Protein AF-A0A941ZUZ3-F1 (afdb_monomer_lite)

Secondary structure (DSSP, 8-state):
------------HHHHHHHHHHHHHHHHHHHHHHHHHHHHSTT-THHHHHHHHHHHHHHHHHHSTTTT-HHHHHHHHHHHHHHHHHHH--TTT-HHHHHHHHHHHHHTTHHHHHHHHS-TTSTT--

Sequence (126 aa):
APPAAPTVTAAAPNRSGQAYAIATADHLSRVETFLTSLRTAPGEEQFAGQARDLLSSTRLLLDSPGATDPRMRALLEDLELILVQVTALDGRRDRDELNLITDGLEQREVLPRLRTAIPAGQARQL

Radius of gyration: 19.26 Å; chains: 1; bounding box: 31×31×78 Å

pLDDT: mean 75.09, std 15.04, range [37.84, 95.5]

Foldseek 3Di:
DDDDDDPDDDDPPVVLLVVLLVLLLVLLVLLLVLLVVCVVDPQDPCSLVSLVVSLVSLVVSLPRPNVPDPVSNVLSVVSNVLSVVSNPDDSPPCSVVSVVSSVVCVVVVNSVVSVVSNPPPPVPDD

Structure (mmCIF, N/CA/C/O backbone):
data_AF-A0A941ZUZ3-F1
#
_entry.id   AF-A0A941ZUZ3-F1
#
loop_
_atom_site.group_PDB
_atom_site.id
_atom_site.type_symbol
_atom_site.label_atom_id
_atom_site.label_alt_id
_atom_site.label_comp_id
_atom_site.label_asym_id
_atom_site.label_entity_id
_atom_site.label_seq_id
_atom_site.pdbx_PDB_ins_code
_atom_site.Cartn_x
_atom_site.Cartn_y
_atom_site.Cartn_z
_atom_site.occupancy
_atom_site.B_iso_or_equiv
_atom_site.auth_seq_id
_atom_site.auth_comp_id
_atom_site.auth_asym_id
_atom_site.auth_atom_id
_atom_site.pdbx_PDB_model_num
ATOM 1 N N . ALA A 1 1 ? -12.834 -7.648 59.849 1.00 50.81 1 ALA A N 1
ATOM 2 C CA . ALA A 1 1 ? -12.949 -7.886 58.396 1.00 50.81 1 ALA A CA 1
ATOM 3 C C . ALA A 1 1 ? -12.192 -6.780 57.667 1.00 50.81 1 ALA A C 1
ATOM 5 O O . ALA A 1 1 ? -12.448 -5.627 57.995 1.00 50.81 1 ALA A O 1
ATOM 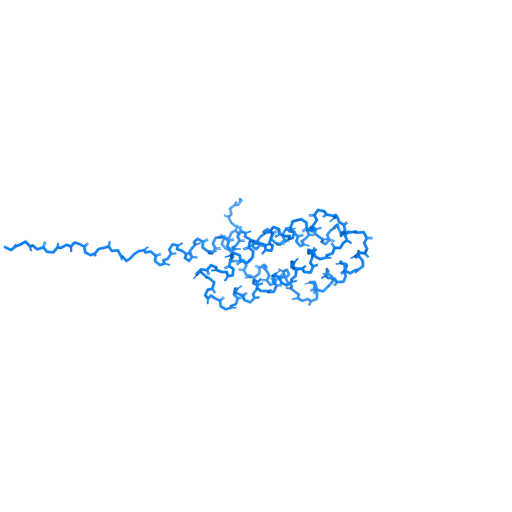6 N N . PRO A 1 2 ? -11.245 -7.077 56.762 1.00 54.53 2 PRO A N 1
ATOM 7 C CA . PRO A 1 2 ? -10.648 -6.052 55.909 1.00 54.53 2 PRO A CA 1
ATOM 8 C C . PRO A 1 2 ? -11.497 -5.840 54.638 1.00 54.53 2 PRO A C 1
ATOM 10 O O . PRO A 1 2 ? -12.005 -6.824 54.092 1.00 54.53 2 PRO A O 1
ATOM 13 N N . PRO A 1 3 ? -11.675 -4.598 54.150 1.00 58.84 3 PRO A N 1
ATOM 14 C CA . PRO A 1 3 ? -12.326 -4.346 52.871 1.00 58.84 3 PRO A CA 1
ATOM 15 C C . PRO A 1 3 ? -11.338 -4.380 51.689 1.00 58.84 3 PRO A C 1
ATOM 17 O O . PRO A 1 3 ? -10.252 -3.814 51.751 1.00 58.84 3 PRO A O 1
ATOM 20 N N . ALA A 1 4 ? -11.792 -5.066 50.635 1.00 57.44 4 ALA A N 1
ATOM 21 C CA . ALA A 1 4 ? -11.588 -4.869 49.195 1.00 57.44 4 ALA A CA 1
ATOM 22 C C . ALA A 1 4 ? -10.205 -4.449 48.648 1.00 57.44 4 ALA A C 1
ATOM 24 O O . ALA A 1 4 ? -9.739 -3.325 48.813 1.00 57.44 4 ALA A O 1
ATOM 25 N N . ALA A 1 5 ? -9.636 -5.342 47.832 1.00 59.38 5 ALA A N 1
ATOM 26 C CA . ALA A 1 5 ? -8.599 -5.026 46.855 1.00 59.38 5 ALA A CA 1
ATOM 27 C C . ALA A 1 5 ? -9.113 -4.030 45.790 1.00 59.38 5 ALA A C 1
ATOM 29 O O . ALA A 1 5 ? -10.264 -4.146 45.361 1.00 59.38 5 ALA A O 1
ATOM 30 N N . PRO A 1 6 ? -8.278 -3.098 45.294 1.00 56.44 6 PRO A N 1
ATOM 31 C CA . PRO A 1 6 ? -8.635 -2.285 44.143 1.00 56.44 6 PRO A CA 1
ATOM 32 C C . PRO A 1 6 ? -8.486 -3.105 42.853 1.00 56.44 6 PRO A C 1
ATOM 34 O O . PRO A 1 6 ? -7.384 -3.332 42.355 1.00 56.44 6 PRO A O 1
ATOM 37 N N . THR A 1 7 ? -9.608 -3.522 42.266 1.00 58.25 7 THR A N 1
ATOM 38 C CA . THR A 1 7 ? -9.684 -3.870 40.841 1.00 58.25 7 THR A CA 1
ATOM 39 C C . THR A 1 7 ? -9.477 -2.608 40.014 1.00 58.25 7 THR A C 1
ATOM 41 O O . THR A 1 7 ? -10.423 -1.874 39.744 1.00 58.25 7 THR A O 1
ATOM 44 N N . VAL A 1 8 ? -8.241 -2.355 39.588 1.00 58.25 8 VAL A N 1
ATOM 45 C CA . VAL A 1 8 ? -7.966 -1.428 38.486 1.00 58.25 8 VAL A CA 1
ATOM 46 C C . VAL A 1 8 ? -6.949 -2.069 37.551 1.00 58.25 8 VAL A C 1
ATOM 48 O O . VAL A 1 8 ? -5.743 -1.911 37.694 1.00 58.25 8 VAL A O 1
ATOM 51 N N . THR A 1 9 ? -7.436 -2.815 36.565 1.00 53.03 9 THR A N 1
ATOM 52 C CA . THR A 1 9 ? -6.721 -3.038 35.300 1.00 53.03 9 THR A CA 1
ATOM 53 C C . THR A 1 9 ? -7.767 -3.198 34.207 1.00 53.03 9 THR A C 1
ATOM 55 O O . THR A 1 9 ? -8.142 -4.286 33.799 1.00 53.03 9 THR A O 1
ATOM 58 N N . ALA A 1 10 ? -8.292 -2.062 33.763 1.00 53.00 10 ALA A N 1
ATOM 59 C CA . ALA A 1 10 ? -9.076 -1.952 32.541 1.00 53.00 10 ALA A CA 1
ATOM 60 C C . ALA A 1 10 ? -8.653 -0.658 31.832 1.00 53.00 10 ALA A C 1
ATOM 62 O O . ALA A 1 10 ? -9.389 0.318 31.792 1.00 53.00 10 ALA A O 1
ATOM 63 N N . ALA A 1 11 ? -7.405 -0.610 31.353 1.00 49.47 11 ALA A N 1
ATOM 64 C CA . ALA A 1 11 ? -6.882 0.542 30.606 1.00 49.47 11 ALA A CA 1
ATOM 65 C C . ALA A 1 11 ? -5.952 0.162 29.433 1.00 49.47 11 ALA A C 1
ATOM 67 O O . ALA A 1 11 ? -5.308 1.033 28.851 1.00 49.47 11 ALA A O 1
ATOM 68 N N . ALA A 1 12 ? -5.872 -1.120 29.061 1.00 52.59 12 ALA A N 1
ATOM 69 C CA . ALA A 1 12 ? -4.999 -1.590 27.983 1.00 52.59 12 ALA A CA 1
ATOM 70 C C . ALA A 1 12 ? -5.596 -1.671 26.552 1.00 52.59 12 ALA A C 1
ATOM 72 O O . ALA A 1 12 ? -4.787 -1.732 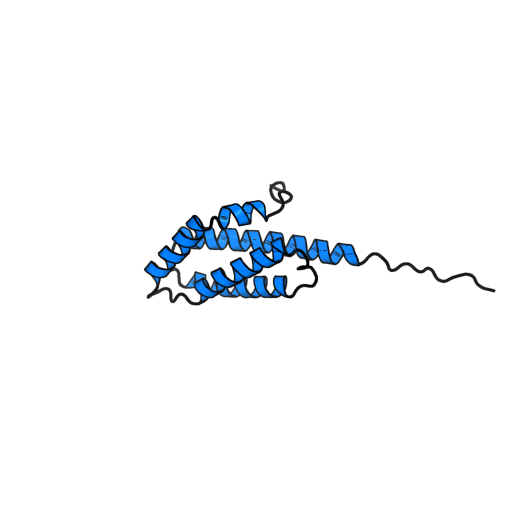25.630 1.00 52.59 12 ALA A O 1
ATOM 73 N N . PRO A 1 13 ? -6.924 -1.631 26.278 1.00 54.00 13 PRO A N 1
ATOM 74 C CA . PRO A 1 13 ? -7.399 -1.893 24.912 1.00 54.00 13 PRO A CA 1
ATOM 75 C C . PRO A 1 13 ? -7.144 -0.737 23.927 1.00 54.00 13 PRO A C 1
ATOM 77 O O . PRO A 1 13 ? -6.994 -0.977 22.735 1.00 54.00 13 PRO A O 1
ATOM 80 N N . ASN A 1 14 ? -7.021 0.511 24.400 1.00 62.16 14 ASN A N 1
ATOM 81 C CA . ASN A 1 14 ? -6.867 1.674 23.512 1.00 62.16 14 ASN A CA 1
ATOM 82 C C . ASN A 1 14 ? -5.421 1.953 23.068 1.00 62.16 14 ASN A C 1
ATOM 84 O O . ASN A 1 14 ? -5.208 2.477 21.978 1.00 62.16 14 ASN A O 1
ATOM 88 N N . ARG A 1 15 ? -4.412 1.603 23.880 1.00 72.25 15 ARG A N 1
ATOM 89 C CA . ARG A 1 15 ? -3.003 1.882 23.538 1.00 72.25 15 ARG A CA 1
ATOM 90 C C . ARG A 1 15 ? -2.514 1.038 22.368 1.00 72.25 15 ARG A C 1
ATOM 92 O O . ARG A 1 15 ? -1.822 1.566 21.506 1.00 72.25 15 ARG A O 1
ATOM 99 N N . SER A 1 16 ? -2.901 -0.234 22.315 1.00 74.94 16 SER A N 1
ATOM 100 C CA . SER A 1 16 ? -2.516 -1.140 21.227 1.00 74.94 16 SER A CA 1
ATOM 101 C C . SER A 1 16 ? -3.105 -0.690 19.889 1.00 74.94 16 SER A C 1
ATOM 103 O O . SER A 1 16 ? -2.389 -0.648 18.894 1.00 74.94 16 SER A O 1
ATOM 105 N N . GLY A 1 17 ? -4.374 -0.261 19.878 1.00 80.38 17 GLY A N 1
ATOM 106 C CA . GLY A 1 17 ? -5.008 0.306 18.684 1.00 80.38 17 GLY A CA 1
ATOM 107 C C . GLY A 1 17 ? -4.361 1.619 18.232 1.00 80.38 17 GLY A C 1
ATOM 108 O O . GLY A 1 17 ? -4.154 1.829 17.041 1.00 80.38 17 GLY A O 1
ATOM 109 N N . GLN A 1 18 ? -3.971 2.485 19.173 1.00 82.69 18 GLN A N 1
ATOM 110 C CA . GLN A 1 18 ? -3.315 3.754 18.850 1.00 82.69 18 GLN A CA 1
ATOM 111 C C . GLN A 1 18 ? -1.877 3.562 18.341 1.00 82.69 18 GLN A C 1
ATOM 113 O O . GLN A 1 18 ? -1.482 4.207 17.373 1.00 82.69 18 GLN A O 1
ATOM 118 N N . ALA A 1 19 ? -1.112 2.643 18.937 1.00 85.88 19 ALA A N 1
ATOM 119 C CA . ALA A 1 19 ? 0.218 2.272 18.456 1.00 85.88 19 ALA A CA 1
ATOM 120 C C . ALA A 1 19 ? 0.157 1.645 17.055 1.00 85.88 19 ALA A C 1
ATOM 122 O O . ALA A 1 19 ? 0.953 2.006 16.190 1.00 85.88 19 ALA A O 1
ATOM 123 N N . TYR A 1 20 ? -0.831 0.778 16.808 1.00 85.44 20 TYR A N 1
ATOM 124 C CA . TYR A 1 20 ? -1.096 0.222 15.482 1.00 85.44 20 TYR A CA 1
ATOM 125 C C . TYR A 1 20 ? -1.438 1.313 14.460 1.00 85.44 20 TYR A C 1
ATOM 127 O O . TYR A 1 20 ? -0.878 1.323 13.367 1.00 85.44 20 TYR A O 1
ATOM 135 N N . ALA A 1 21 ? -2.302 2.269 14.815 1.00 85.19 21 ALA A N 1
ATOM 136 C CA . ALA A 1 21 ? -2.675 3.367 13.925 1.00 85.19 21 ALA A CA 1
ATOM 137 C C . ALA A 1 21 ? -1.471 4.247 13.544 1.00 85.19 21 ALA A C 1
ATOM 139 O O . ALA A 1 21 ? -1.323 4.609 12.379 1.00 85.19 21 ALA A O 1
ATOM 140 N N . ILE A 1 22 ? -0.587 4.551 14.503 1.00 89.31 22 ILE A N 1
ATOM 141 C CA . ILE A 1 22 ? 0.643 5.318 14.251 1.00 89.31 22 ILE A CA 1
ATOM 142 C C . ILE A 1 22 ? 1.594 4.531 13.345 1.00 89.31 22 ILE A C 1
ATOM 144 O O . ILE A 1 22 ? 2.061 5.074 12.347 1.00 89.31 22 ILE A O 1
ATOM 148 N N . 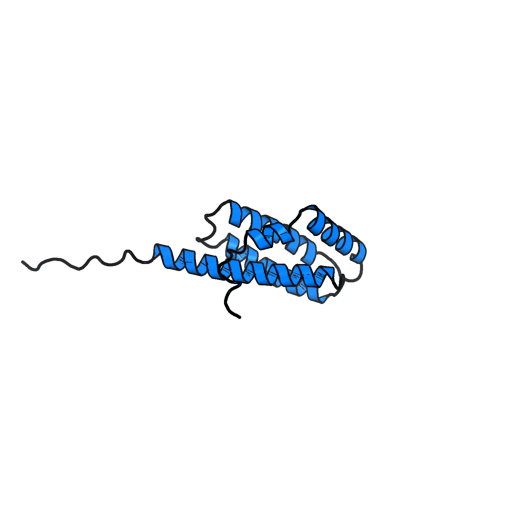ALA A 1 23 ? 1.846 3.257 13.666 1.00 89.94 23 ALA A N 1
ATOM 149 C CA . ALA A 1 23 ? 2.720 2.394 12.873 1.00 89.94 23 ALA A CA 1
ATOM 150 C C . ALA A 1 23 ? 2.199 2.216 11.440 1.00 89.94 23 ALA A C 1
ATOM 152 O O . ALA A 1 23 ? 2.974 2.253 10.490 1.00 89.94 23 ALA A O 1
ATOM 153 N N . THR A 1 24 ? 0.880 2.086 11.282 1.00 88.56 24 THR A N 1
ATOM 154 C CA . THR A 1 24 ? 0.236 1.984 9.971 1.00 88.56 24 THR A CA 1
ATOM 155 C C . THR A 1 24 ? 0.387 3.285 9.193 1.00 88.56 24 THR A C 1
ATOM 157 O O . THR A 1 24 ? 0.841 3.250 8.060 1.00 88.56 24 THR A O 1
ATOM 160 N N . ALA A 1 25 ? 0.075 4.442 9.785 1.00 87.00 25 ALA A N 1
ATOM 161 C CA . ALA A 1 25 ? 0.195 5.730 9.098 1.00 87.00 25 ALA A CA 1
ATOM 162 C C . ALA A 1 25 ? 1.632 6.012 8.625 1.00 87.00 25 ALA A C 1
ATOM 164 O O . ALA A 1 25 ? 1.842 6.423 7.485 1.00 87.00 25 ALA A O 1
ATOM 165 N N . ASP A 1 26 ? 2.615 5.731 9.479 1.00 90.75 26 ASP A N 1
ATOM 166 C CA . ASP A 1 26 ? 4.026 5.877 9.135 1.00 90.75 26 ASP A CA 1
ATOM 167 C C . ASP A 1 26 ? 4.452 4.899 8.022 1.00 90.75 26 ASP A C 1
ATOM 169 O O . ASP A 1 26 ? 5.107 5.298 7.058 1.00 90.75 26 ASP A O 1
ATOM 173 N N . HIS A 1 27 ? 4.001 3.641 8.082 1.00 91.69 27 HIS A N 1
ATOM 174 C CA . HIS A 1 27 ? 4.225 2.662 7.014 1.00 91.69 27 HIS A CA 1
ATOM 175 C C . HIS A 1 27 ? 3.621 3.106 5.676 1.00 91.69 27 HIS A C 1
ATOM 177 O O . HIS A 1 27 ? 4.305 3.064 4.655 1.00 91.69 27 HIS A O 1
ATOM 183 N N . LEU A 1 28 ? 2.375 3.591 5.669 1.00 89.81 28 LEU A N 1
ATOM 184 C CA . LEU A 1 28 ? 1.713 4.074 4.451 1.00 89.81 28 LEU A CA 1
ATOM 185 C C . LEU A 1 28 ? 2.467 5.261 3.828 1.00 89.81 28 LEU A C 1
ATOM 187 O O . LEU A 1 28 ? 2.638 5.291 2.612 1.00 89.81 28 LEU A O 1
ATOM 191 N N . SER A 1 29 ? 2.989 6.184 4.644 1.00 89.12 29 SER A N 1
ATOM 192 C CA . SER A 1 29 ? 3.831 7.300 4.180 1.00 89.12 29 SER A CA 1
ATOM 193 C C . SER A 1 29 ? 5.139 6.819 3.529 1.00 89.12 29 SER A C 1
ATOM 195 O O . SER A 1 29 ? 5.543 7.296 2.460 1.00 89.12 29 SER A O 1
ATOM 197 N N . ARG A 1 30 ? 5.789 5.808 4.124 1.00 91.12 30 ARG A N 1
ATOM 198 C CA . ARG A 1 30 ? 6.996 5.188 3.553 1.00 91.12 30 ARG A CA 1
ATOM 199 C C . ARG A 1 30 ? 6.712 4.491 2.221 1.00 91.12 30 ARG A C 1
ATOM 201 O O . ARG A 1 30 ? 7.492 4.644 1.281 1.00 91.12 30 ARG A O 1
ATOM 208 N N . VAL A 1 31 ? 5.589 3.778 2.116 1.00 90.88 31 VAL A N 1
ATOM 209 C CA . VAL A 1 31 ? 5.143 3.146 0.863 1.00 90.88 31 VAL A CA 1
ATOM 210 C C . VAL A 1 31 ? 4.819 4.196 -0.204 1.00 90.88 31 VAL A C 1
ATOM 212 O O . VAL A 1 31 ? 5.240 4.037 -1.345 1.00 90.88 31 VAL A O 1
ATOM 215 N N . GLU A 1 32 ? 4.140 5.293 0.142 1.00 87.81 32 GLU A N 1
ATOM 216 C CA . GLU A 1 32 ? 3.843 6.386 -0.798 1.00 87.81 32 GLU A CA 1
ATOM 217 C C . GLU A 1 32 ? 5.124 6.984 -1.393 1.00 87.81 32 GLU A C 1
ATOM 219 O O . GLU A 1 32 ? 5.249 7.147 -2.612 1.00 87.81 32 GLU A O 1
ATOM 224 N N . THR A 1 33 ? 6.101 7.263 -0.529 1.00 90.50 33 THR A N 1
ATOM 225 C CA . THR A 1 33 ? 7.407 7.803 -0.924 1.00 90.50 33 THR A CA 1
ATOM 226 C C . THR A 1 33 ? 8.147 6.835 -1.846 1.00 90.50 33 THR A C 1
ATOM 228 O O . THR A 1 33 ? 8.697 7.245 -2.872 1.00 90.50 33 THR A O 1
ATOM 231 N N . PHE A 1 34 ? 8.125 5.542 -1.518 1.00 90.00 34 PHE A N 1
ATOM 232 C CA . PHE A 1 34 ? 8.715 4.497 -2.346 1.00 90.00 34 PHE A CA 1
ATOM 233 C C . PHE A 1 34 ? 8.062 4.414 -3.730 1.00 90.00 34 PHE A C 1
ATOM 235 O O . PHE A 1 34 ? 8.767 4.482 -4.733 1.00 90.00 34 PHE A O 1
ATOM 242 N N . LEU A 1 35 ? 6.729 4.339 -3.806 1.00 85.81 35 LEU A N 1
ATOM 243 C CA . LEU A 1 35 ? 6.006 4.238 -5.080 1.00 85.81 35 LEU A CA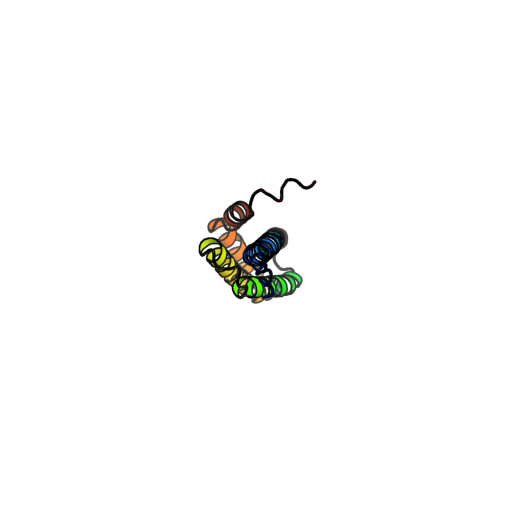 1
ATOM 244 C C . LEU A 1 35 ? 6.199 5.485 -5.951 1.00 85.81 35 LEU A C 1
ATOM 246 O O . LEU A 1 35 ? 6.342 5.382 -7.168 1.00 85.81 35 LEU A O 1
ATOM 250 N N . THR A 1 36 ? 6.262 6.663 -5.330 1.00 85.19 36 THR A N 1
ATOM 251 C CA . THR A 1 36 ? 6.595 7.912 -6.028 1.00 85.19 36 THR A CA 1
ATOM 252 C C . THR A 1 36 ? 8.013 7.865 -6.601 1.00 85.19 36 THR A C 1
ATOM 254 O O . THR A 1 36 ? 8.220 8.248 -7.750 1.00 85.19 36 THR A O 1
ATOM 257 N N . SER A 1 37 ? 8.979 7.355 -5.832 1.00 85.25 37 SER A N 1
ATOM 258 C CA . SER A 1 37 ? 10.380 7.254 -6.265 1.00 85.25 37 SER A CA 1
ATOM 259 C C . SER A 1 37 ? 10.549 6.238 -7.398 1.00 85.25 37 SER A C 1
ATOM 261 O O . SER A 1 37 ? 11.194 6.538 -8.405 1.00 85.25 37 SER A O 1
ATOM 263 N N . LEU A 1 38 ? 9.887 5.081 -7.277 1.00 82.19 38 LEU A N 1
ATOM 264 C CA . LEU A 1 38 ? 9.835 4.031 -8.295 1.00 82.19 38 LEU A CA 1
ATOM 265 C C . LEU A 1 38 ? 9.330 4.578 -9.638 1.00 82.19 38 LEU A C 1
ATOM 267 O O . LEU A 1 38 ? 9.901 4.274 -10.682 1.00 82.19 38 LEU A O 1
ATOM 271 N N . ARG A 1 39 ? 8.307 5.444 -9.603 1.00 76.50 39 ARG A N 1
ATOM 272 C CA . ARG A 1 39 ? 7.763 6.117 -10.791 1.00 76.50 39 ARG A CA 1
ATOM 273 C C . ARG A 1 39 ? 8.761 7.079 -11.434 1.00 76.50 39 ARG A C 1
ATOM 275 O O . ARG A 1 39 ? 8.812 7.179 -12.655 1.00 76.50 39 ARG A O 1
ATOM 282 N N . THR A 1 40 ? 9.517 7.830 -10.635 1.00 79.69 40 THR A N 1
ATOM 283 C CA . THR A 1 40 ? 10.445 8.844 -11.165 1.00 79.69 40 THR A CA 1
ATOM 284 C C . THR A 1 40 ? 11.722 8.259 -11.757 1.00 79.69 40 THR A C 1
ATOM 286 O O . THR A 1 40 ? 12.332 8.894 -12.615 1.00 79.69 40 THR A O 1
ATOM 289 N N . ALA A 1 41 ? 12.127 7.068 -11.316 1.00 74.31 41 ALA A N 1
ATOM 290 C CA . ALA A 1 41 ? 13.377 6.446 -11.732 1.00 74.31 41 ALA A CA 1
ATOM 291 C C . ALA A 1 41 ? 13.224 4.921 -11.875 1.00 74.31 41 ALA A C 1
ATOM 293 O O . ALA A 1 41 ? 13.842 4.182 -11.125 1.00 74.31 41 ALA A O 1
ATOM 294 N N . PRO A 1 42 ? 12.417 4.398 -12.812 1.00 67.06 42 PRO A N 1
ATOM 295 C CA . PRO A 1 42 ? 12.188 2.958 -12.918 1.00 67.06 42 PRO A CA 1
ATOM 296 C C . PRO A 1 42 ? 13.478 2.188 -13.254 1.00 67.06 42 PRO A C 1
ATOM 298 O O . PRO A 1 42 ? 14.216 2.542 -14.177 1.00 67.06 42 PRO A O 1
ATOM 301 N N . GLY A 1 43 ? 13.720 1.084 -12.540 1.00 64.81 43 GLY A N 1
ATOM 302 C CA . GLY A 1 43 ? 14.780 0.118 -12.862 1.00 64.81 43 GLY A CA 1
ATOM 303 C C . GLY A 1 43 ? 16.065 0.219 -12.038 1.00 64.81 43 GLY A C 1
ATOM 304 O O . GLY A 1 43 ? 17.060 -0.400 -12.411 1.00 64.81 43 GLY A O 1
ATOM 305 N N . GLU A 1 44 ? 16.078 0.959 -10.926 1.00 70.00 44 GLU A N 1
ATOM 306 C CA . GLU A 1 44 ? 17.193 0.857 -9.978 1.00 70.00 44 GLU A CA 1
ATOM 307 C C . GLU A 1 44 ? 17.116 -0.465 -9.195 1.00 70.00 44 GLU A C 1
ATOM 309 O O . GLU A 1 44 ? 16.099 -0.792 -8.581 1.00 70.00 44 GLU A O 1
ATOM 314 N N . GLU A 1 45 ? 18.217 -1.221 -9.162 1.00 71.31 45 GLU A N 1
ATOM 315 C CA . GLU A 1 45 ? 18.301 -2.509 -8.447 1.00 71.31 45 GLU A CA 1
ATOM 316 C C . GLU A 1 45 ? 18.000 -2.372 -6.938 1.00 71.31 45 GLU A C 1
ATOM 318 O O . GLU A 1 45 ? 17.574 -3.330 -6.290 1.00 71.31 45 GLU A O 1
ATOM 323 N N . GLN A 1 46 ? 18.153 -1.166 -6.375 1.00 78.56 46 GLN A N 1
ATOM 324 C CA . GLN A 1 46 ? 17.856 -0.872 -4.971 1.00 78.56 46 GLN A CA 1
ATOM 325 C C . GLN A 1 46 ? 16.362 -0.961 -4.618 1.00 78.56 46 GLN A C 1
ATOM 327 O O . GLN A 1 46 ? 16.033 -1.233 -3.459 1.00 78.56 46 GLN A O 1
ATOM 332 N N . PHE A 1 47 ? 15.451 -0.808 -5.589 1.00 82.88 47 PHE A N 1
ATOM 333 C CA . PHE A 1 47 ? 14.012 -0.876 -5.313 1.00 82.88 47 PHE A CA 1
ATOM 334 C C . PHE A 1 47 ? 13.559 -2.268 -4.892 1.00 82.88 47 PHE A C 1
ATOM 336 O O . PHE A 1 47 ? 12.671 -2.378 -4.051 1.00 82.88 47 PHE A O 1
ATOM 343 N N . ALA A 1 48 ? 14.188 -3.330 -5.402 1.00 83.62 48 ALA A N 1
ATOM 344 C CA . ALA A 1 48 ? 13.868 -4.693 -4.984 1.00 83.62 48 ALA A CA 1
ATOM 345 C C . ALA A 1 48 ? 14.206 -4.916 -3.500 1.00 83.62 48 ALA A C 1
ATOM 347 O O . ALA A 1 48 ? 13.455 -5.575 -2.783 1.00 83.62 48 ALA A O 1
ATOM 348 N N . GLY A 1 49 ? 15.313 -4.335 -3.019 1.00 87.56 49 GLY A N 1
ATOM 349 C CA . GLY A 1 49 ? 15.679 -4.352 -1.601 1.00 87.56 49 GLY A CA 1
ATOM 350 C C . GLY A 1 49 ? 14.678 -3.578 -0.744 1.00 87.56 49 GLY A C 1
ATOM 351 O O . GLY A 1 49 ? 14.109 -4.132 0.193 1.00 87.56 49 GLY A O 1
ATOM 352 N N . GLN A 1 50 ? 14.384 -2.334 -1.125 1.00 89.62 50 GLN A N 1
ATOM 353 C CA . GLN A 1 50 ? 13.425 -1.488 -0.406 1.00 89.62 50 GLN A CA 1
ATOM 354 C C . GLN A 1 50 ? 12.006 -2.081 -0.385 1.00 89.62 50 GLN A C 1
ATOM 356 O O . GLN A 1 50 ? 11.332 -2.041 0.644 1.00 89.62 50 GLN A O 1
ATOM 361 N N . ALA A 1 51 ? 11.556 -2.689 -1.486 1.00 90.31 51 ALA A N 1
ATOM 362 C CA . ALA A 1 51 ? 10.263 -3.361 -1.550 1.00 90.31 51 ALA A CA 1
ATOM 363 C C . ALA A 1 51 ? 10.190 -4.575 -0.611 1.00 90.31 51 ALA A C 1
ATOM 365 O O . ALA A 1 51 ? 9.140 -4.806 -0.015 1.00 90.31 51 ALA A O 1
ATOM 366 N N . ARG A 1 52 ? 11.289 -5.327 -0.424 1.00 91.38 52 ARG A N 1
ATOM 367 C CA . ARG A 1 52 ? 11.339 -6.457 0.527 1.00 91.38 52 ARG A CA 1
ATOM 368 C C . ARG A 1 52 ? 11.168 -5.982 1.967 1.00 91.38 52 ARG A C 1
ATOM 370 O O . ARG A 1 52 ? 10.421 -6.605 2.722 1.00 91.38 52 ARG A O 1
ATOM 377 N N . ASP A 1 53 ? 11.799 -4.869 2.329 1.00 93.56 53 ASP A N 1
ATOM 378 C CA . ASP A 1 53 ? 11.671 -4.286 3.669 1.00 93.56 53 ASP A CA 1
ATOM 379 C C . ASP A 1 53 ? 10.237 -3.800 3.933 1.00 93.56 53 ASP A C 1
ATOM 381 O O . ASP A 1 53 ? 9.641 -4.115 4.968 1.00 93.56 53 ASP A O 1
ATOM 385 N N . LEU A 1 54 ? 9.637 -3.098 2.964 1.00 94.44 54 LEU A N 1
ATOM 386 C CA . LEU A 1 54 ? 8.243 -2.653 3.045 1.00 94.44 54 LEU A CA 1
ATOM 387 C C . LEU A 1 54 ? 7.263 -3.834 3.084 1.00 94.44 54 LEU A C 1
ATOM 389 O O . LEU A 1 54 ? 6.283 -3.801 3.831 1.00 94.44 54 LEU A O 1
ATOM 393 N N . LEU A 1 55 ? 7.523 -4.897 2.323 1.00 94.38 55 LEU A N 1
ATOM 394 C CA . LEU A 1 55 ? 6.713 -6.115 2.324 1.00 94.38 55 LEU A CA 1
ATOM 395 C C . LEU A 1 55 ? 6.724 -6.784 3.703 1.00 94.38 55 LEU A C 1
ATOM 397 O O . LEU A 1 55 ? 5.673 -7.171 4.214 1.00 94.38 55 LEU A O 1
ATOM 401 N N . SER A 1 56 ? 7.899 -6.871 4.329 1.00 95.50 56 SER A N 1
ATOM 402 C CA . SER A 1 56 ? 8.049 -7.412 5.682 1.00 95.50 56 SER A CA 1
ATOM 403 C C . SER A 1 56 ? 7.222 -6.612 6.697 1.00 95.50 56 SER A C 1
ATOM 405 O O . SER A 1 56 ? 6.425 -7.184 7.440 1.00 95.50 56 SER A O 1
ATOM 407 N N . SER A 1 57 ? 7.317 -5.278 6.659 1.00 93.50 57 SER A N 1
ATOM 408 C CA . SER A 1 57 ? 6.520 -4.387 7.516 1.00 93.50 57 SER A CA 1
ATOM 409 C C . SER A 1 57 ? 5.010 -4.532 7.276 1.00 93.50 57 SER A C 1
ATOM 411 O O . SER A 1 57 ? 4.231 -4.597 8.226 1.00 93.50 57 SER A O 1
ATOM 413 N N . THR A 1 58 ? 4.586 -4.675 6.017 1.0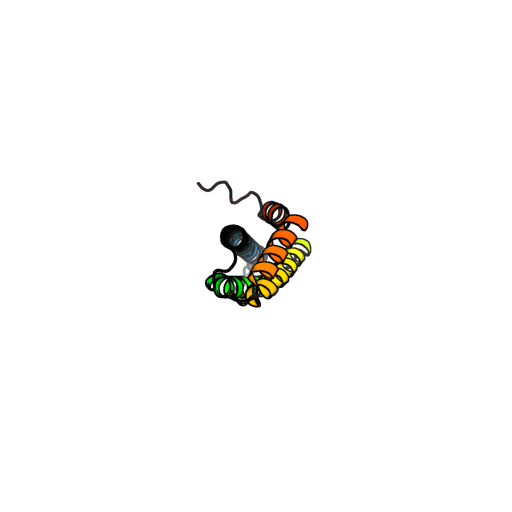0 94.25 58 THR A N 1
ATOM 414 C CA . THR A 1 58 ? 3.171 -4.878 5.655 1.00 94.25 58 THR A CA 1
ATOM 415 C C . THR A 1 58 ? 2.618 -6.166 6.266 1.00 94.25 58 THR A C 1
ATOM 417 O O . THR A 1 58 ? 1.547 -6.153 6.870 1.00 94.25 58 THR A O 1
ATOM 420 N N . ARG A 1 59 ? 3.374 -7.269 6.189 1.00 94.44 59 ARG A N 1
ATOM 421 C CA . ARG A 1 59 ? 2.994 -8.554 6.798 1.00 94.44 59 ARG A CA 1
ATOM 422 C C . ARG A 1 59 ? 2.912 -8.479 8.318 1.00 94.44 59 ARG A C 1
ATOM 424 O O . ARG A 1 59 ? 1.987 -9.038 8.896 1.00 94.44 59 ARG A O 1
ATOM 431 N N . LEU A 1 60 ? 3.829 -7.753 8.960 1.00 94.88 60 LEU A N 1
ATOM 432 C CA . LEU A 1 60 ? 3.779 -7.518 10.406 1.00 94.88 60 LEU A CA 1
ATOM 433 C C . LEU A 1 60 ? 2.539 -6.715 10.819 1.00 94.88 60 LEU A C 1
ATOM 435 O O . LEU A 1 60 ? 1.941 -7.005 11.853 1.00 94.88 60 LEU A O 1
ATOM 439 N N . LEU A 1 61 ? 2.134 -5.722 10.023 1.00 93.06 61 LEU A N 1
ATOM 440 C CA . LEU A 1 61 ? 0.898 -4.977 10.269 1.00 93.06 61 LEU A CA 1
ATOM 441 C C . LEU A 1 61 ? -0.342 -5.858 10.063 1.00 93.06 61 LEU A C 1
ATOM 443 O O . LEU A 1 61 ? -1.247 -5.806 10.888 1.00 93.06 61 LEU A O 1
ATOM 447 N N . LEU A 1 62 ? -0.368 -6.709 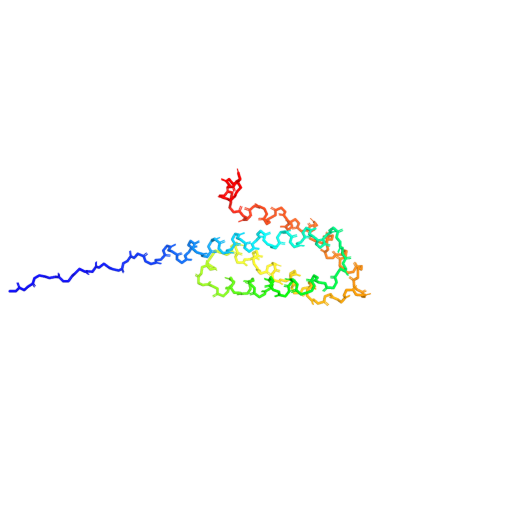9.032 1.00 92.31 62 LEU A N 1
ATOM 448 C CA . LEU A 1 62 ? -1.467 -7.654 8.783 1.00 92.31 62 LEU A CA 1
ATOM 449 C C . LEU A 1 62 ? -1.626 -8.720 9.877 1.00 92.31 62 LEU A C 1
ATOM 451 O O . LEU A 1 62 ? -2.752 -9.131 10.162 1.00 92.31 62 LEU A O 1
ATOM 455 N N . ASP A 1 63 ? -0.518 -9.159 10.475 1.00 92.12 63 ASP A N 1
ATOM 456 C CA . ASP A 1 63 ? -0.492 -10.117 11.590 1.00 92.12 63 ASP A CA 1
ATOM 457 C C . ASP A 1 63 ? -0.761 -9.444 12.953 1.00 92.12 63 ASP A C 1
ATOM 459 O O . ASP A 1 63 ? -1.011 -10.101 13.964 1.00 92.12 63 ASP A O 1
ATOM 463 N N . SER A 1 64 ? -0.746 -8.107 13.001 1.00 86.00 64 SER A N 1
ATOM 464 C CA . SER A 1 64 ? -0.951 -7.352 14.232 1.00 86.00 64 SER A CA 1
ATOM 465 C C . SER A 1 64 ? -2.400 -7.454 14.731 1.00 86.00 64 SER A C 1
ATOM 467 O O . SER A 1 64 ? -3.342 -7.301 13.949 1.00 86.00 64 SER A O 1
ATOM 469 N N . PRO A 1 65 ? -2.633 -7.565 16.053 1.00 79.19 65 PRO A N 1
ATOM 470 C CA . PRO A 1 65 ? -3.982 -7.593 16.631 1.00 79.19 65 PRO A CA 1
ATOM 471 C C . PRO A 1 65 ? -4.798 -6.304 16.410 1.00 79.19 65 PRO A C 1
ATOM 473 O O . PRO A 1 65 ? -5.980 -6.273 16.742 1.00 79.19 65 PRO A O 1
ATOM 476 N N . GLY A 1 66 ? -4.184 -5.235 15.888 1.00 78.38 66 GLY A N 1
ATOM 477 C CA . GLY A 1 66 ? -4.866 -3.996 15.504 1.00 78.38 66 GLY A CA 1
ATOM 478 C C . GLY A 1 66 ? -5.507 -4.016 14.109 1.00 78.38 66 GLY A C 1
ATOM 479 O O . GLY A 1 66 ? -6.286 -3.112 13.803 1.00 78.38 66 GLY A O 1
ATOM 480 N N . ALA A 1 67 ? -5.239 -5.032 13.279 1.00 81.44 67 ALA A N 1
ATOM 481 C CA . ALA A 1 67 ? -5.751 -5.168 11.909 1.00 81.44 67 ALA A CA 1
ATOM 482 C C . ALA A 1 67 ? -7.229 -5.616 11.837 1.00 81.44 67 ALA A C 1
ATOM 484 O O . ALA A 1 67 ? -7.610 -6.460 11.027 1.00 81.44 67 ALA A O 1
ATOM 485 N N . THR A 1 68 ? -8.075 -5.058 12.704 1.00 81.06 68 THR A N 1
ATOM 486 C CA . THR A 1 68 ? -9.499 -5.407 12.829 1.00 81.06 68 THR A CA 1
ATOM 487 C C . THR A 1 68 ? -10.380 -4.641 11.839 1.00 81.06 68 THR A C 1
ATOM 489 O O . THR A 1 68 ? -11.498 -5.066 11.560 1.00 81.06 68 THR A O 1
ATOM 492 N N . ASP A 1 69 ? -9.903 -3.508 11.309 1.00 82.88 69 ASP A N 1
ATOM 493 C CA . ASP A 1 69 ? -10.626 -2.735 10.295 1.00 82.88 69 ASP A CA 1
ATOM 494 C C . ASP A 1 69 ? -10.505 -3.421 8.918 1.00 82.88 69 ASP A C 1
ATOM 496 O O . ASP A 1 69 ? -9.405 -3.464 8.353 1.00 82.88 69 ASP A O 1
ATOM 500 N N . PRO A 1 70 ? -11.613 -3.924 8.338 1.00 83.94 70 PRO A N 1
ATOM 501 C CA . PRO A 1 70 ? -11.584 -4.636 7.065 1.00 83.94 70 PRO A CA 1
ATOM 502 C C . PRO A 1 70 ? -11.144 -3.756 5.889 1.00 83.94 70 PRO A C 1
ATOM 504 O O . PRO A 1 70 ? -10.563 -4.273 4.938 1.00 83.94 70 PRO A O 1
ATOM 507 N N . ARG A 1 71 ? -11.376 -2.435 5.933 1.00 83.31 71 ARG A N 1
ATOM 508 C CA . ARG A 1 71 ? -10.911 -1.523 4.874 1.00 83.31 71 ARG A CA 1
ATOM 509 C C . ARG A 1 71 ? -9.401 -1.348 4.928 1.00 83.31 71 ARG A C 1
ATOM 511 O O . ARG A 1 71 ? -8.745 -1.405 3.893 1.00 83.31 71 ARG A O 1
ATOM 518 N N . MET A 1 72 ? -8.860 -1.152 6.129 1.00 85.25 72 MET A N 1
ATOM 519 C CA . MET A 1 72 ? -7.416 -1.025 6.325 1.00 85.25 72 MET A CA 1
ATOM 520 C C . MET A 1 72 ? -6.699 -2.324 5.956 1.00 85.25 72 MET A C 1
ATOM 522 O O . MET A 1 72 ? -5.674 -2.301 5.283 1.00 85.25 72 MET A O 1
ATOM 526 N N . ARG A 1 73 ? -7.268 -3.464 6.355 1.00 88.31 73 ARG A N 1
ATOM 527 C CA . ARG A 1 73 ? -6.733 -4.779 6.020 1.00 88.31 73 ARG A CA 1
ATOM 528 C C . ARG A 1 73 ? -6.684 -5.008 4.506 1.00 88.31 73 ARG A C 1
ATOM 530 O O . ARG A 1 73 ? -5.627 -5.368 4.005 1.00 88.31 73 ARG A O 1
ATOM 537 N N . ALA A 1 74 ? -7.772 -4.724 3.786 1.00 86.56 74 ALA A N 1
ATOM 538 C CA . ALA A 1 74 ? -7.807 -4.852 2.327 1.00 86.56 74 ALA A CA 1
ATOM 539 C C . ALA A 1 74 ? -6.752 -3.969 1.638 1.00 86.56 74 ALA A C 1
ATOM 541 O O . ALA A 1 74 ? -6.099 -4.408 0.697 1.00 86.56 74 ALA A O 1
ATOM 542 N N . LEU A 1 75 ? -6.527 -2.748 2.141 1.00 87.94 75 LEU A N 1
ATOM 543 C CA . LEU A 1 75 ? -5.465 -1.878 1.631 1.00 87.94 75 LEU A CA 1
ATOM 544 C C . LEU A 1 75 ? -4.073 -2.488 1.847 1.00 87.94 75 LEU A C 1
ATOM 546 O O . LEU A 1 75 ? -3.251 -2.467 0.937 1.00 87.94 75 LEU A O 1
ATOM 550 N N . LEU A 1 76 ? -3.794 -3.023 3.036 1.00 90.56 76 LEU A N 1
ATOM 551 C CA . LEU A 1 76 ? -2.512 -3.669 3.328 1.00 90.56 76 LEU A CA 1
ATOM 552 C C . LEU A 1 76 ? -2.302 -4.940 2.486 1.00 90.56 76 LEU A C 1
ATOM 554 O O . LEU A 1 76 ? -1.183 -5.184 2.047 1.00 90.56 76 LEU A O 1
ATOM 558 N N . GLU A 1 77 ? -3.355 -5.713 2.216 1.00 91.38 77 GLU A N 1
ATOM 559 C CA . GLU A 1 77 ? -3.319 -6.875 1.311 1.00 91.38 77 GLU A CA 1
ATOM 560 C C . GLU A 1 77 ? -3.042 -6.444 -0.144 1.00 91.38 77 GLU A C 1
ATOM 562 O O . GLU A 1 77 ? -2.188 -7.025 -0.815 1.00 91.38 77 GLU A O 1
ATOM 567 N N . ASP A 1 78 ? -3.680 -5.372 -0.624 1.00 88.69 78 ASP A N 1
ATOM 568 C CA . ASP A 1 78 ? -3.385 -4.795 -1.941 1.00 88.69 78 ASP A CA 1
ATOM 569 C C . ASP A 1 78 ? -1.925 -4.314 -2.035 1.00 88.69 78 ASP A C 1
ATOM 571 O O . ASP A 1 78 ? -1.246 -4.557 -3.039 1.00 88.69 78 ASP A O 1
ATOM 575 N N . LEU A 1 79 ? -1.419 -3.658 -0.984 1.00 90.25 79 LEU A N 1
ATOM 576 C CA . LEU A 1 79 ? -0.022 -3.226 -0.903 1.00 90.25 79 LEU A CA 1
ATOM 577 C C . LEU A 1 79 ? 0.942 -4.413 -0.863 1.00 90.25 79 LEU A C 1
ATOM 579 O O . LEU A 1 79 ? 1.981 -4.358 -1.519 1.00 90.25 79 LEU A O 1
ATOM 583 N N . GLU A 1 80 ? 0.604 -5.490 -0.152 1.00 93.25 80 GLU A N 1
ATOM 584 C CA . GLU A 1 80 ? 1.391 -6.724 -0.150 1.00 93.25 80 GLU A CA 1
ATOM 585 C C . GLU A 1 80 ? 1.568 -7.252 -1.578 1.00 93.25 80 GLU A C 1
ATOM 587 O O . GLU A 1 80 ? 2.695 -7.527 -1.994 1.00 93.25 80 GLU A O 1
ATOM 592 N N . LEU A 1 81 ? 0.484 -7.343 -2.352 1.00 90.44 81 LEU A N 1
ATOM 593 C CA . LEU A 1 81 ? 0.529 -7.856 -3.723 1.00 90.44 81 LEU A CA 1
ATOM 594 C C . LEU A 1 81 ? 1.401 -6.999 -4.643 1.00 90.44 81 LEU A C 1
ATOM 596 O O . LEU A 1 81 ? 2.146 -7.543 -5.462 1.00 90.44 81 LEU A O 1
ATOM 600 N N . ILE A 1 82 ? 1.315 -5.673 -4.519 1.00 86.88 82 ILE A N 1
ATOM 601 C CA . ILE A 1 82 ? 2.142 -4.741 -5.294 1.00 86.88 82 ILE A CA 1
ATOM 602 C C . ILE A 1 82 ? 3.610 -4.905 -4.903 1.00 86.88 82 ILE A C 1
ATOM 604 O O . ILE A 1 82 ? 4.466 -5.045 -5.770 1.00 86.88 82 ILE A O 1
ATOM 608 N N . LEU A 1 83 ? 3.916 -4.925 -3.604 1.00 89.25 83 LEU A N 1
ATOM 609 C CA . LEU A 1 83 ? 5.289 -5.048 -3.126 1.00 89.25 83 LEU A CA 1
ATOM 610 C C . LEU A 1 83 ? 5.899 -6.392 -3.534 1.00 89.25 83 LEU A C 1
ATOM 612 O O . LEU A 1 83 ? 7.030 -6.403 -4.004 1.00 89.25 83 LEU A O 1
ATOM 616 N N . VAL A 1 84 ? 5.154 -7.502 -3.462 1.00 90.38 84 VAL A N 1
ATOM 617 C CA . VAL A 1 84 ? 5.602 -8.812 -3.972 1.00 90.38 84 VAL A CA 1
ATOM 618 C C . VAL A 1 84 ? 5.990 -8.723 -5.446 1.00 90.38 84 VAL A C 1
ATOM 620 O O . VAL A 1 84 ? 7.087 -9.158 -5.800 1.00 90.38 84 VAL A O 1
ATOM 623 N N . GLN A 1 85 ? 5.143 -8.120 -6.284 1.00 84.50 85 GLN A N 1
ATOM 624 C CA . GLN A 1 85 ? 5.457 -7.913 -7.700 1.00 84.50 85 GLN A CA 1
ATOM 625 C C . GLN A 1 85 ? 6.733 -7.089 -7.857 1.00 84.50 85 GLN A C 1
ATOM 627 O O . GLN A 1 85 ? 7.628 -7.495 -8.589 1.00 84.50 85 GLN A O 1
ATOM 632 N N . VAL A 1 86 ? 6.881 -6.002 -7.092 1.00 83.69 86 VAL A N 1
ATOM 633 C CA . VAL A 1 86 ? 8.071 -5.151 -7.180 1.00 83.69 86 VAL A CA 1
ATOM 634 C C . VAL A 1 86 ? 9.348 -5.876 -6.731 1.00 83.69 86 VAL A C 1
ATOM 636 O O . VAL A 1 86 ? 10.406 -5.685 -7.322 1.00 83.69 86 VAL A O 1
ATOM 639 N N . THR A 1 87 ? 9.272 -6.756 -5.726 1.00 86.31 87 THR A N 1
ATOM 640 C CA . THR A 1 87 ? 10.426 -7.565 -5.285 1.00 86.31 87 THR A CA 1
ATOM 641 C C . THR A 1 87 ? 10.859 -8.643 -6.276 1.00 86.31 87 THR A C 1
ATOM 643 O O . THR A 1 87 ? 11.988 -9.135 -6.167 1.00 86.31 87 THR A O 1
ATOM 646 N N . ALA A 1 88 ? 9.954 -9.038 -7.174 1.00 79.88 88 ALA A N 1
ATOM 647 C CA . ALA A 1 88 ? 10.186 -10.047 -8.199 1.00 79.88 88 ALA A CA 1
ATOM 648 C C . ALA A 1 88 ? 10.813 -9.463 -9.472 1.00 79.88 88 ALA A C 1
ATOM 650 O O . ALA A 1 88 ? 11.311 -10.226 -10.292 1.00 79.88 88 ALA A O 1
ATOM 651 N N . LEU A 1 89 ? 10.819 -8.136 -9.615 1.00 72.94 89 LEU A N 1
ATOM 652 C CA . LEU A 1 89 ? 11.433 -7.461 -10.747 1.00 72.94 89 LEU A CA 1
ATOM 653 C C . LEU A 1 89 ? 12.950 -7.593 -10.704 1.00 72.94 89 LEU A C 1
ATOM 655 O O . LEU A 1 89 ? 13.603 -7.204 -9.730 1.00 72.94 89 LEU A O 1
ATOM 659 N N . ASP A 1 90 ? 13.513 -8.076 -11.801 1.00 62.53 90 ASP A N 1
ATOM 660 C CA . ASP A 1 90 ? 14.946 -8.126 -12.012 1.00 62.53 90 ASP A CA 1
ATOM 661 C C . ASP A 1 90 ? 15.346 -6.869 -12.805 1.00 62.53 90 ASP A C 1
ATOM 663 O O . ASP A 1 90 ? 15.022 -6.714 -13.989 1.00 62.53 90 ASP A O 1
ATOM 667 N N . GLY A 1 91 ? 16.015 -5.916 -12.137 1.00 57.41 91 GLY A N 1
ATOM 668 C CA . GLY A 1 91 ? 16.239 -4.532 -12.604 1.00 57.41 91 GLY A CA 1
ATOM 669 C C . GLY A 1 91 ? 16.915 -4.374 -13.978 1.00 57.41 91 GLY A C 1
ATOM 670 O O . GLY A 1 91 ? 16.950 -3.278 -14.541 1.00 57.41 91 GLY A O 1
ATOM 671 N N . ARG A 1 92 ? 17.421 -5.466 -14.561 1.00 53.78 92 ARG A N 1
ATOM 672 C CA . ARG A 1 92 ? 18.020 -5.511 -15.900 1.00 53.78 92 ARG A CA 1
ATOM 673 C C . ARG A 1 92 ? 17.106 -6.019 -17.017 1.00 53.78 92 ARG A C 1
ATOM 675 O O . ARG A 1 92 ? 17.412 -5.727 -18.173 1.00 53.78 92 ARG A O 1
ATOM 682 N N . ARG A 1 93 ? 16.052 -6.786 -16.723 1.00 55.38 93 ARG A N 1
ATOM 683 C CA . ARG A 1 93 ? 15.187 -7.421 -17.740 1.00 55.38 93 ARG A CA 1
ATOM 684 C C . ARG A 1 93 ? 13.767 -6.870 -17.774 1.00 55.38 93 ARG A C 1
ATOM 686 O O . ARG A 1 93 ? 13.172 -6.860 -18.845 1.00 55.38 93 ARG A O 1
ATOM 693 N N . ASP A 1 94 ? 13.298 -6.300 -16.669 1.00 62.06 94 ASP A N 1
ATOM 694 C CA . ASP A 1 94 ? 11.862 -6.072 -16.474 1.00 62.06 94 ASP A CA 1
ATOM 695 C C . ASP A 1 94 ? 11.499 -4.581 -16.440 1.00 62.06 94 ASP A C 1
ATOM 697 O O . ASP A 1 94 ? 10.539 -4.171 -15.796 1.00 62.06 94 ASP A O 1
ATOM 701 N N . ARG A 1 95 ? 12.272 -3.726 -17.129 1.00 61.78 95 ARG A N 1
ATOM 702 C CA . ARG A 1 95 ? 12.030 -2.270 -17.156 1.00 61.78 95 ARG A CA 1
ATOM 703 C C . ARG A 1 95 ? 10.687 -1.911 -17.812 1.00 61.78 95 ARG A C 1
ATOM 705 O O . ARG A 1 95 ? 10.027 -0.972 -17.377 1.00 61.78 95 ARG A O 1
ATOM 712 N N . ASP A 1 96 ? 10.270 -2.675 -18.818 1.00 62.34 96 ASP A N 1
ATOM 713 C CA . ASP A 1 96 ? 8.964 -2.505 -19.466 1.00 62.34 96 ASP A CA 1
ATOM 714 C C . ASP A 1 96 ? 7.817 -3.027 -18.585 1.00 62.34 96 ASP A C 1
ATOM 716 O O . ASP A 1 96 ? 6.761 -2.404 -18.509 1.00 62.34 96 ASP A O 1
ATOM 720 N N . GLU A 1 97 ? 8.037 -4.115 -17.842 1.00 65.38 97 GLU A N 1
ATOM 721 C CA . GLU A 1 97 ? 7.075 -4.645 -16.865 1.00 65.38 97 GLU A CA 1
ATOM 722 C C . GLU A 1 97 ? 6.924 -3.711 -15.654 1.00 65.38 97 GLU A C 1
ATOM 724 O O . GLU A 1 97 ? 5.816 -3.471 -15.182 1.00 65.38 97 GLU A O 1
ATOM 729 N N . LEU A 1 98 ? 8.013 -3.068 -15.230 1.00 64.88 98 LEU A N 1
ATOM 730 C CA . LEU A 1 98 ? 8.022 -1.969 -14.264 1.00 64.88 98 LEU A CA 1
ATOM 731 C C . LEU A 1 98 ? 7.153 -0.791 -14.693 1.00 64.88 98 LEU A C 1
ATOM 733 O O . LEU A 1 98 ? 6.395 -0.255 -13.879 1.00 64.88 98 LEU A O 1
ATOM 737 N N . ASN A 1 99 ? 7.260 -0.384 -15.958 1.00 65.25 99 ASN A N 1
ATOM 738 C CA . ASN A 1 99 ? 6.427 0.681 -16.505 1.00 65.25 99 ASN A CA 1
ATOM 739 C C . ASN A 1 99 ? 4.953 0.260 -16.524 1.00 65.25 99 ASN A C 1
ATOM 741 O O . ASN A 1 99 ? 4.109 1.038 -16.100 1.00 65.25 99 ASN A O 1
ATOM 745 N N . LEU A 1 100 ? 4.641 -0.990 -16.887 1.00 68.38 100 LEU A N 1
ATOM 746 C CA . LEU A 1 100 ? 3.270 -1.513 -16.846 1.00 68.38 100 LEU A CA 1
ATOM 747 C C . LEU A 1 100 ? 2.694 -1.582 -15.423 1.00 68.38 100 LEU A C 1
ATOM 749 O O . LEU A 1 100 ? 1.527 -1.251 -15.219 1.00 68.38 100 LEU A O 1
ATOM 753 N N . ILE A 1 101 ? 3.495 -1.976 -14.428 1.00 68.25 101 ILE A N 1
ATOM 754 C CA . ILE A 1 101 ? 3.091 -1.951 -13.014 1.00 68.25 101 ILE A CA 1
ATOM 755 C C . ILE A 1 101 ? 2.838 -0.506 -12.575 1.00 68.25 101 ILE A C 1
ATOM 757 O O . ILE A 1 101 ? 1.821 -0.228 -11.942 1.00 68.25 101 ILE A O 1
ATOM 761 N N . THR A 1 102 ? 3.721 0.422 -12.944 1.00 66.56 102 THR A N 1
ATOM 762 C CA . THR A 1 102 ? 3.594 1.850 -12.615 1.00 66.56 102 THR A CA 1
ATOM 763 C C . THR A 1 102 ? 2.343 2.463 -13.252 1.00 66.56 102 THR A C 1
ATOM 765 O O . THR A 1 102 ? 1.556 3.107 -12.557 1.00 66.56 102 THR A O 1
ATOM 768 N N . ASP A 1 103 ? 2.084 2.178 -14.527 1.00 67.12 103 ASP A N 1
ATOM 769 C CA . ASP A 1 103 ? 0.876 2.604 -15.241 1.00 67.12 103 ASP A CA 1
ATOM 770 C C . ASP A 1 103 ? -0.388 1.961 -14.643 1.00 67.12 103 ASP A C 1
ATOM 772 O O . ASP A 1 103 ? -1.446 2.588 -14.545 1.00 67.12 103 ASP A O 1
ATOM 776 N N . GLY A 1 104 ? -0.293 0.706 -14.196 1.00 69.62 104 GLY A N 1
ATOM 777 C CA . GLY A 1 104 ? -1.365 -0.002 -13.499 1.00 69.62 104 GLY A CA 1
ATOM 778 C C . GLY A 1 104 ? -1.687 0.593 -12.124 1.00 69.62 104 GLY A C 1
ATOM 779 O O . GLY A 1 104 ? -2.856 0.633 -11.729 1.00 69.62 104 GLY A O 1
ATOM 780 N N . LEU A 1 105 ? -0.683 1.103 -11.403 1.00 68.62 105 LEU A N 1
ATOM 781 C CA . LEU A 1 105 ? -0.869 1.822 -10.138 1.00 68.62 105 LEU A CA 1
ATOM 782 C C . LEU A 1 105 ? -1.609 3.151 -10.336 1.00 68.62 105 LEU A C 1
ATOM 784 O O . LEU A 1 105 ? -2.452 3.498 -9.501 1.00 68.62 105 LEU A O 1
ATOM 788 N N . GLU A 1 106 ? -1.338 3.864 -11.437 1.00 62.34 106 GLU A N 1
ATOM 789 C CA . GLU A 1 106 ? -2.083 5.071 -11.817 1.00 62.34 106 GLU A CA 1
ATOM 790 C C . GLU A 1 106 ? -3.539 4.741 -12.162 1.00 62.34 106 GLU A C 1
ATOM 792 O O . GLU A 1 106 ? -4.457 5.352 -11.613 1.00 62.34 106 GLU A O 1
ATOM 797 N N . GLN A 1 107 ? -3.765 3.721 -12.996 1.00 60.19 107 GLN A N 1
ATOM 798 C CA . GLN A 1 107 ? -5.111 3.301 -13.403 1.00 60.19 107 GLN A CA 1
ATOM 799 C C . GLN A 1 107 ? -5.964 2.780 -12.237 1.00 60.19 107 GLN A C 1
ATOM 801 O O . GLN A 1 107 ? -7.178 2.977 -12.224 1.00 60.19 107 GLN A O 1
ATOM 806 N N . ARG A 1 108 ? -5.354 2.121 -11.241 1.00 64.31 108 ARG A N 1
ATOM 807 C CA . ARG A 1 108 ? -6.054 1.613 -10.044 1.00 64.31 108 ARG A CA 1
ATOM 808 C C . ARG A 1 108 ? -6.234 2.666 -8.943 1.00 64.31 108 ARG A C 1
ATOM 810 O O . ARG A 1 108 ? -6.783 2.333 -7.893 1.00 64.31 108 ARG A O 1
ATOM 817 N N . GLU A 1 109 ? -5.803 3.911 -9.167 1.00 65.69 109 GLU A N 1
ATOM 818 C CA . GLU A 1 109 ? -5.900 5.027 -8.214 1.00 65.69 109 GLU A CA 1
ATOM 819 C C . GLU A 1 109 ? -5.289 4.714 -6.837 1.00 65.69 109 GLU A C 1
ATOM 821 O O . GLU A 1 109 ? -5.778 5.167 -5.797 1.00 65.69 109 GLU A O 1
ATOM 826 N N . VAL A 1 110 ? -4.203 3.937 -6.804 1.00 70.00 110 VAL A N 1
ATOM 827 C CA . VAL A 1 110 ? -3.616 3.461 -5.542 1.00 70.00 110 VAL A CA 1
ATOM 828 C C . VAL A 1 110 ? -3.083 4.624 -4.707 1.00 70.00 110 VAL A C 1
ATOM 830 O O . VAL A 1 110 ? -3.359 4.690 -3.514 1.00 70.00 110 VAL A O 1
ATOM 833 N N . LEU A 1 111 ? -2.394 5.587 -5.328 1.00 70.12 111 LEU A N 1
ATOM 834 C CA . LEU A 1 111 ? -1.875 6.775 -4.639 1.00 70.12 111 LEU A CA 1
ATOM 835 C C . LEU A 1 111 ? -2.995 7.682 -4.085 1.00 70.12 111 LEU A C 1
ATOM 837 O O . LEU A 1 111 ? -2.935 8.040 -2.908 1.00 70.12 111 LEU A O 1
ATOM 841 N N . PRO A 1 112 ? -4.051 8.023 -4.855 1.00 69.12 112 PRO A N 1
ATOM 842 C CA . PRO A 1 112 ? -5.231 8.692 -4.308 1.00 69.12 112 PRO A CA 1
ATOM 843 C C . PRO A 1 112 ? -5.848 7.961 -3.111 1.00 69.12 112 PRO A C 1
ATOM 845 O O . PRO A 1 112 ? -6.118 8.587 -2.086 1.00 69.12 112 PRO A O 1
ATOM 848 N N . ARG A 1 113 ? -6.027 6.637 -3.198 1.00 68.94 113 ARG A N 1
ATOM 849 C CA . ARG A 1 113 ? -6.604 5.830 -2.111 1.00 68.94 113 ARG A CA 1
ATOM 850 C C . ARG A 1 113 ? -5.701 5.796 -0.883 1.00 68.94 113 ARG A C 1
ATOM 852 O O . ARG A 1 113 ? -6.197 5.952 0.232 1.00 68.94 113 ARG A O 1
ATOM 859 N N . LEU A 1 114 ? -4.388 5.695 -1.080 1.00 71.56 114 LEU A N 1
ATOM 860 C CA . LEU A 1 114 ? -3.387 5.768 -0.019 1.00 71.56 114 LEU A CA 1
ATOM 861 C C . LEU A 1 114 ? -3.466 7.114 0.716 1.00 71.56 114 LEU A C 1
ATOM 863 O O . LEU A 1 114 ? -3.591 7.132 1.938 1.00 71.56 114 LEU A O 1
ATOM 867 N N . ARG A 1 115 ? -3.541 8.233 -0.019 1.00 67.69 115 ARG A N 1
ATOM 868 C CA . ARG A 1 115 ? -3.714 9.578 0.564 1.00 67.69 115 ARG A CA 1
ATOM 869 C C . ARG A 1 115 ? -5.024 9.742 1.332 1.00 67.69 115 ARG A C 1
ATOM 871 O O . ARG A 1 115 ? -5.055 10.488 2.304 1.00 67.69 115 ARG A O 1
ATOM 878 N N . THR A 1 116 ? -6.098 9.059 0.928 1.00 70.44 116 THR A N 1
ATOM 879 C CA . THR A 1 116 ? -7.365 9.062 1.686 1.00 70.44 116 THR A CA 1
ATOM 880 C C . THR A 1 116 ? -7.349 8.148 2.910 1.00 70.44 116 THR A C 1
ATOM 882 O O . THR A 1 116 ? -8.100 8.384 3.854 1.00 70.44 116 THR A O 1
ATOM 885 N N . ALA A 1 117 ? -6.515 7.105 2.896 1.00 65.19 117 ALA A N 1
ATOM 886 C CA . ALA A 1 117 ? -6.380 6.147 3.987 1.00 65.19 117 ALA A CA 1
ATOM 887 C C . ALA A 1 117 ? -5.430 6.635 5.086 1.00 65.19 117 ALA A C 1
ATOM 889 O O . ALA A 1 117 ? -5.588 6.232 6.238 1.00 65.19 117 ALA A O 1
ATOM 890 N N . ILE A 1 118 ? -4.484 7.523 4.757 1.00 63.75 118 ILE A N 1
ATOM 891 C CA . ILE A 1 118 ? -3.719 8.286 5.743 1.00 63.75 118 ILE A CA 1
ATOM 892 C C . ILE A 1 118 ? -4.707 9.235 6.441 1.00 63.75 118 ILE A C 1
ATOM 894 O O . ILE A 1 118 ? -5.206 10.173 5.813 1.00 63.75 118 ILE A O 1
ATOM 898 N N . PRO A 1 119 ? -5.027 9.035 7.735 1.00 53.75 119 PRO A N 1
ATOM 899 C CA . PRO A 1 119 ? -5.890 9.963 8.446 1.00 53.75 119 PRO A CA 1
ATOM 900 C C . PRO A 1 119 ? -5.229 11.343 8.414 1.00 53.75 119 PRO A C 1
ATOM 902 O O . PRO A 1 119 ? -4.045 11.464 8.733 1.00 53.75 119 PRO A O 1
ATOM 905 N N . ALA A 1 120 ? -5.987 12.392 8.082 1.00 48.62 120 ALA A N 1
ATOM 906 C CA . ALA A 1 120 ? -5.532 13.786 7.975 1.00 48.62 120 ALA A CA 1
ATOM 907 C C . ALA A 1 120 ? -4.969 14.407 9.286 1.00 48.62 120 ALA A C 1
ATOM 909 O O . ALA A 1 120 ? -4.895 15.625 9.427 1.00 48.62 120 ALA A O 1
ATOM 910 N N . GLY A 1 121 ? -4.567 13.587 10.260 1.00 45.03 121 GLY A N 1
ATOM 911 C CA . GLY A 1 121 ? -3.944 13.975 11.521 1.00 45.03 121 GLY A CA 1
ATOM 912 C C . GLY A 1 121 ? -2.420 14.134 11.484 1.00 45.03 121 GLY A C 1
ATOM 913 O O . GLY A 1 121 ? -1.867 14.545 12.498 1.00 45.03 121 GLY A O 1
ATOM 914 N N . GLN A 1 122 ? -1.733 13.845 10.369 1.00 49.94 122 GLN A N 1
ATOM 915 C CA . GLN A 1 122 ? -0.265 13.994 10.273 1.00 49.94 122 GLN A CA 1
ATOM 916 C C . GLN A 1 122 ? 0.221 15.147 9.377 1.00 49.94 122 GLN A C 1
ATOM 918 O O . GLN A 1 122 ? 1.375 15.545 9.484 1.00 49.94 122 GLN A O 1
ATOM 923 N N . ALA A 1 123 ? -0.642 15.790 8.580 1.00 44.34 123 ALA A N 1
ATOM 924 C CA . ALA A 1 123 ? -0.251 16.935 7.740 1.00 44.34 123 ALA A CA 1
ATOM 925 C C . ALA A 1 123 ? -0.060 18.262 8.519 1.00 44.34 123 ALA A C 1
ATOM 927 O O . ALA A 1 123 ? -0.111 19.340 7.934 1.00 44.34 123 ALA A O 1
ATOM 928 N N . ARG A 1 124 ? 0.102 18.210 9.850 1.00 40.09 124 ARG A N 1
ATOM 929 C CA . ARG A 1 124 ? 0.082 19.389 10.734 1.00 40.09 124 ARG A CA 1
ATOM 930 C C . ARG A 1 124 ? 1.224 19.419 11.759 1.00 40.09 124 ARG A C 1
ATOM 932 O O . ARG A 1 124 ? 1.045 19.944 12.854 1.00 40.09 124 ARG A O 1
ATOM 939 N N . GLN A 1 125 ? 2.374 18.839 11.412 1.00 40.25 125 GLN A N 1
ATOM 940 C CA . GLN A 1 125 ? 3.613 18.916 12.202 1.00 40.25 125 GLN A CA 1
ATOM 941 C C . GLN A 1 125 ? 4.817 19.362 11.358 1.00 40.25 125 GLN A C 1
ATOM 943 O O . GLN A 1 125 ? 5.892 18.772 11.440 1.00 40.25 125 GLN A O 1
ATOM 948 N N . LEU A 1 126 ? 4.631 20.408 10.553 1.00 37.84 126 LEU A N 1
ATOM 949 C CA . LEU A 1 126 ? 5.724 21.251 10.069 1.00 37.84 126 LEU A CA 1
ATOM 950 C C . LEU A 1 126 ? 5.389 22.707 10.384 1.00 37.84 126 LEU A C 1
ATOM 952 O O . LEU A 1 126 ? 4.211 23.082 10.170 1.00 37.84 126 LEU A O 1
#